Protein AF-A0A7M1B7E1-F1 (afdb_monomer)

pLDDT: mean 96.67, std 2.95, range [78.75, 98.88]

Nearest PDB structures (foldseek):
  2pv3-assembly1_B  TM=4.307E-01  e=5.245E+00  Escherichia coli
  4v6g-assembly1_BQ  TM=2.401E-01  e=5.931E+00  Thermus thermophilus HB8
  7azo-assembly1_L18A  TM=2.214E-01  e=9.698E+00  Thermus thermophilus HB8

Secondary structure (DSSP, 8-state):
--HHHHHHHHHHHSTTEEEEEETTEEEEEE-GGG-SSS-EEEEEEE-S-BTTB-TT--SSTT--EEEEE--HHHHHHHHS--PPPPPTT-----S--TT-SS--EE-TTTGGGTEEEEES--HHHHHHTHHHHHHHHHHHHHHHHHHH-

Organism: NCBI:txid317658

InterPro domains:
  IPR038056 YjbR-like superfamily [SSF142906] (104-148)
  IPR045676 Domain of unknown function DUF6194 [PF19694] (1-147)

Foldseek 3Di:
DAPVVVVVVCPVPAPQWDWDDDDQKIWIARAHVVLDVTHFTFKMKGQDADPLRCQLVNPDPRKIKIKGAADPVVLCVVPVDAWDQDDGSFFTDDPDRSNDAQDKDQRRHCSNRRMIMHMPHDPVSVVVCVVRSVRSSVVRVVVRVVVSD

Sequence (149 aa):
MTPKDIKEYIIENFEGVIPKSSWGETSFFYNPNKALPNGVYFCTIKEKDGDNDKASYLDRDNVFRFSIGISKQSFQNLFNNKFKRPAKGDIIESSFNFKELDLITPHPIYGWMNWICILNPTKESFDDIKDFLDESYGLAVEKFDKKIK

Radius of gyration: 14.8 Å; Cα contacts (8 Å, |Δi|>4): 256; chains: 1; bounding box: 38×31×43 Å

Structure (mmCIF, N/CA/C/O backbone):
data_AF-A0A7M1B7E1-F1
#
_entry.id   AF-A0A7M1B7E1-F1
#
loop_
_atom_site.group_PDB
_atom_site.id
_atom_site.type_symbol
_atom_site.label_atom_id
_atom_site.label_alt_id
_atom_site.label_comp_id
_atom_site.label_asym_id
_atom_site.label_entity_id
_atom_site.label_seq_id
_atom_site.pdbx_PDB_ins_code
_atom_site.Cartn_x
_atom_site.Cartn_y
_atom_site.Cartn_z
_atom_site.occupancy
_atom_site.B_iso_or_equiv
_atom_site.auth_seq_id
_atom_site.auth_comp_id
_atom_site.auth_asym_id
_atom_site.auth_atom_id
_atom_site.pdbx_PDB_model_num
ATOM 1 N N . MET A 1 1 ? -4.867 -9.856 -11.048 1.00 94.31 1 MET A N 1
ATOM 2 C CA . MET A 1 1 ? -5.926 -9.073 -10.379 1.00 94.31 1 MET A CA 1
ATOM 3 C C . MET A 1 1 ? -6.024 -7.705 -11.027 1.00 94.31 1 MET A C 1
ATOM 5 O O . MET A 1 1 ? -5.026 -7.231 -11.559 1.00 94.31 1 MET A O 1
ATOM 9 N N . THR A 1 2 ? -7.189 -7.063 -10.986 1.00 97.31 2 THR A N 1
ATOM 10 C CA . THR A 1 2 ? -7.358 -5.650 -11.363 1.00 97.31 2 THR A CA 1
ATOM 11 C C . THR A 1 2 ? -7.519 -4.762 -10.119 1.00 97.31 2 THR A C 1
ATOM 13 O O . THR A 1 2 ? -7.878 -5.271 -9.052 1.00 97.31 2 THR A O 1
ATOM 16 N N . PRO A 1 3 ? -7.314 -3.431 -10.223 1.00 97.50 3 PRO A N 1
ATOM 17 C CA . PRO A 1 3 ? -7.644 -2.489 -9.147 1.00 97.50 3 PRO A CA 1
ATOM 18 C C . PRO A 1 3 ? -9.083 -2.635 -8.643 1.00 97.50 3 PRO A C 1
ATOM 20 O O . PRO A 1 3 ? -9.348 -2.522 -7.446 1.00 97.50 3 PRO A O 1
ATOM 23 N N . LYS A 1 4 ? -10.012 -2.915 -9.566 1.00 97.25 4 LYS A N 1
ATOM 24 C CA . LYS A 1 4 ? -11.426 -3.125 -9.264 1.00 97.25 4 LYS A CA 1
ATOM 25 C C . LYS A 1 4 ? -11.625 -4.375 -8.404 1.00 97.25 4 LYS A C 1
ATOM 27 O O . LYS A 1 4 ? -12.242 -4.255 -7.353 1.00 97.25 4 LYS A O 1
ATOM 32 N N . ASP A 1 5 ? -11.038 -5.507 -8.795 1.00 97.81 5 ASP A N 1
ATOM 33 C CA . ASP A 1 5 ? -11.172 -6.773 -8.056 1.00 97.81 5 ASP A CA 1
ATOM 34 C C . ASP A 1 5 ? -10.659 -6.637 -6.612 1.00 97.81 5 ASP A C 1
ATOM 36 O O . ASP A 1 5 ? -11.292 -7.103 -5.669 1.00 97.81 5 ASP A O 1
ATOM 40 N N . ILE A 1 6 ? -9.519 -5.958 -6.421 1.00 98.38 6 ILE A N 1
ATOM 41 C CA . ILE A 1 6 ? -8.929 -5.750 -5.087 1.00 98.38 6 ILE A CA 1
ATOM 42 C C . ILE A 1 6 ? -9.801 -4.813 -4.248 1.00 98.38 6 ILE A C 1
ATOM 44 O O . ILE A 1 6 ? -10.023 -5.059 -3.063 1.00 98.38 6 ILE A O 1
ATOM 48 N N . LYS A 1 7 ? -10.316 -3.736 -4.852 1.00 98.25 7 LYS A N 1
ATOM 49 C CA . LYS A 1 7 ? -11.229 -2.811 -4.175 1.00 98.25 7 LYS A CA 1
ATOM 50 C C . LYS A 1 7 ? -12.510 -3.515 -3.723 1.00 98.25 7 LYS A C 1
ATOM 52 O O . LYS A 1 7 ? -12.945 -3.280 -2.599 1.00 98.25 7 LYS A O 1
ATOM 57 N N . GLU A 1 8 ? -13.109 -4.331 -4.588 1.00 98.25 8 GLU A N 1
ATOM 58 C CA . GLU A 1 8 ? -14.316 -5.108 -4.277 1.00 98.25 8 GLU A CA 1
ATOM 59 C C . GLU A 1 8 ? -14.040 -6.089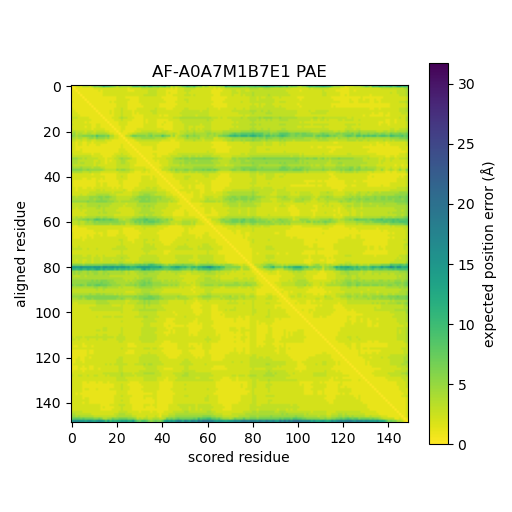 -3.136 1.00 98.25 8 GLU A C 1
ATOM 61 O O . GLU A 1 8 ? -14.737 -6.036 -2.125 1.00 98.25 8 GLU A O 1
ATOM 66 N N . TYR A 1 9 ? -12.937 -6.842 -3.211 1.00 98.50 9 TYR A N 1
ATOM 67 C CA . TYR A 1 9 ? -12.502 -7.720 -2.123 1.00 98.50 9 TYR A CA 1
ATOM 68 C C . TYR A 1 9 ? -12.403 -6.982 -0.778 1.00 98.50 9 TYR A C 1
ATOM 70 O O . TYR A 1 9 ? -12.942 -7.452 0.222 1.00 98.50 9 TYR A O 1
ATOM 78 N N . ILE A 1 10 ? -11.752 -5.813 -0.739 1.00 98.56 10 ILE A N 1
ATOM 79 C CA . ILE A 1 10 ? -11.585 -5.038 0.502 1.00 98.56 10 ILE A CA 1
ATOM 80 C C . ILE A 1 10 ? -12.940 -4.610 1.079 1.00 98.56 10 ILE A C 1
ATOM 82 O O . ILE A 1 10 ? -13.153 -4.710 2.284 1.00 98.56 10 ILE A O 1
ATOM 86 N N . ILE A 1 11 ? -13.850 -4.116 0.238 1.00 97.94 11 ILE A N 1
ATOM 87 C CA . ILE A 1 11 ? -15.161 -3.621 0.683 1.00 97.94 11 ILE A CA 1
ATOM 88 C C . ILE A 1 11 ? -16.049 -4.767 1.183 1.00 97.94 11 ILE A C 1
ATOM 90 O O . ILE A 1 11 ? -16.810 -4.575 2.127 1.00 97.94 11 ILE A O 1
ATOM 94 N N . GLU A 1 12 ? -15.957 -5.942 0.563 1.00 98.19 12 GLU A N 1
ATOM 95 C CA . GLU A 1 12 ? -16.763 -7.112 0.923 1.00 98.19 12 GLU A CA 1
ATOM 96 C C . GLU A 1 12 ? -16.272 -7.814 2.195 1.00 98.19 12 GLU A C 1
ATOM 98 O O . GLU A 1 12 ? -17.086 -8.359 2.937 1.00 98.19 12 GLU A O 1
ATOM 103 N N . ASN A 1 13 ? -14.961 -7.799 2.457 1.00 98.31 13 ASN A N 1
ATOM 104 C CA . ASN A 1 13 ? -14.358 -8.589 3.538 1.00 98.31 13 ASN A CA 1
ATOM 105 C C . ASN A 1 13 ? -14.017 -7.771 4.794 1.00 98.31 13 ASN A C 1
ATOM 107 O O . ASN A 1 13 ? -13.832 -8.358 5.859 1.00 98.31 13 ASN A O 1
ATOM 111 N N . PHE A 1 14 ? -13.966 -6.436 4.712 1.00 98.44 14 PHE A N 1
ATOM 112 C CA . PHE A 1 14 ? -13.611 -5.583 5.850 1.00 98.44 14 PHE A CA 1
ATOM 113 C C . PHE A 1 14 ? -14.713 -4.583 6.203 1.00 98.44 14 PHE A C 1
ATOM 115 O O . PHE A 1 14 ? -14.974 -3.609 5.491 1.00 98.44 14 PHE A O 1
ATOM 122 N N . GLU A 1 15 ? -15.332 -4.790 7.364 1.00 97.81 15 GLU A N 1
ATOM 123 C CA . GLU A 1 15 ? -16.379 -3.911 7.878 1.00 97.81 15 GLU A CA 1
ATOM 124 C C . GLU A 1 15 ? -15.833 -2.522 8.263 1.00 97.81 15 GLU A C 1
ATOM 126 O O . GLU A 1 15 ? -14.677 -2.343 8.643 1.00 97.81 15 GLU A O 1
ATOM 131 N N . GLY A 1 16 ? -16.666 -1.485 8.150 1.00 97.69 16 GLY A N 1
ATOM 132 C CA . GLY A 1 16 ? -16.300 -0.134 8.589 1.00 97.69 16 GLY A CA 1
ATOM 133 C C . GLY A 1 16 ? -15.215 0.544 7.742 1.00 97.69 16 GLY A C 1
ATOM 134 O O . GLY A 1 16 ? -14.742 1.624 8.114 1.00 97.69 16 GLY A O 1
ATOM 135 N N . VAL A 1 17 ? -14.829 -0.046 6.607 1.00 98.31 17 VAL A N 1
ATOM 136 C CA . VAL A 1 17 ? -13.882 0.547 5.660 1.00 98.31 17 VAL A CA 1
ATOM 137 C C . VAL A 1 17 ? -14.552 1.630 4.816 1.00 98.31 17 VAL A C 1
ATOM 139 O O . VAL A 1 17 ? -15.626 1.455 4.247 1.00 98.31 17 VAL A O 1
ATOM 142 N N . ILE A 1 18 ? -13.876 2.771 4.702 1.00 97.69 18 ILE A N 1
ATOM 143 C CA . ILE A 1 18 ? -14.258 3.902 3.863 1.00 97.69 18 ILE A CA 1
ATOM 144 C C . ILE A 1 18 ? -13.182 4.096 2.785 1.00 97.69 18 ILE A C 1
ATOM 146 O O . ILE A 1 18 ? -12.106 4.625 3.092 1.00 97.69 18 ILE A O 1
ATOM 150 N N . PRO A 1 19 ? -13.444 3.707 1.523 1.00 97.38 19 PRO A N 1
ATOM 151 C CA . PRO A 1 19 ? -12.565 4.034 0.408 1.00 97.38 19 PRO A CA 1
ATOM 152 C C . PRO A 1 19 ? -12.665 5.525 0.059 1.00 97.38 19 PRO A C 1
ATOM 154 O O . PRO A 1 19 ? -13.752 6.107 0.031 1.00 97.38 19 PRO A O 1
ATOM 157 N N . LYS A 1 20 ? -11.527 6.149 -0.249 1.00 96.75 20 LYS A N 1
ATOM 158 C CA . LYS A 1 20 ? -11.433 7.529 -0.741 1.00 96.75 20 LYS A CA 1
ATOM 159 C C . LYS A 1 20 ? -10.574 7.554 -1.998 1.00 96.75 20 LYS A C 1
ATOM 161 O O . LYS A 1 20 ?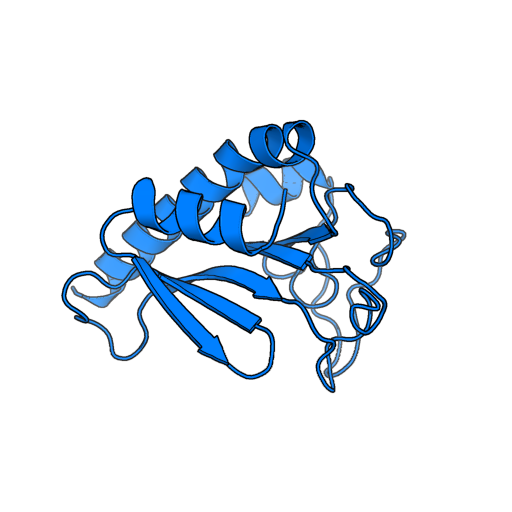 -9.385 7.257 -1.931 1.00 96.75 20 LYS A O 1
ATOM 166 N N . SER A 1 21 ? -11.176 7.922 -3.126 1.00 95.88 21 SER A N 1
ATOM 167 C CA . SER A 1 21 ? -10.477 8.026 -4.409 1.00 95.88 21 SER A CA 1
ATOM 168 C C . SER A 1 21 ? -10.114 9.476 -4.722 1.00 95.88 21 SER A C 1
ATOM 170 O O . SER A 1 21 ? -10.941 10.375 -4.569 1.00 95.88 21 SER A O 1
ATOM 172 N N . SER A 1 22 ? -8.879 9.708 -5.160 1.00 93.06 22 SER A N 1
ATOM 173 C CA . SER A 1 22 ? -8.362 11.022 -5.543 1.00 93.06 22 SER A CA 1
ATOM 174 C C . SER A 1 22 ? -7.169 10.849 -6.480 1.00 93.06 22 SER A C 1
ATOM 176 O O . SER A 1 22 ? -6.300 10.033 -6.203 1.00 93.06 22 SER A O 1
ATOM 178 N N . TRP A 1 23 ? -7.122 11.594 -7.589 1.00 86.12 23 TRP A N 1
ATOM 179 C CA . TRP A 1 23 ? -5.961 11.674 -8.496 1.00 86.12 23 TRP A CA 1
ATOM 180 C C . TRP A 1 23 ? -5.291 10.332 -8.871 1.00 86.12 23 TRP A C 1
ATOM 182 O O . TRP A 1 23 ? -4.070 10.227 -8.878 1.00 86.12 23 TRP A O 1
ATOM 192 N N . GLY A 1 24 ? -6.075 9.306 -9.224 1.00 90.31 24 GLY A N 1
ATOM 193 C CA . GLY A 1 24 ? -5.529 7.994 -9.615 1.00 90.31 24 GLY A CA 1
ATOM 194 C C . GLY A 1 24 ? -5.048 7.140 -8.438 1.00 90.31 24 GLY A C 1
ATOM 195 O O . GLY A 1 24 ? -4.272 6.212 -8.625 1.00 90.31 24 GLY A O 1
ATOM 196 N N . GLU A 1 25 ? -5.490 7.449 -7.224 1.00 95.44 25 GLU A N 1
ATOM 197 C CA . GLU A 1 25 ? -5.262 6.651 -6.027 1.00 95.44 25 GLU A CA 1
ATOM 198 C C . GLU A 1 25 ? -6.598 6.374 -5.329 1.00 95.44 25 GLU A C 1
ATOM 200 O O . GLU A 1 25 ? -7.474 7.238 -5.275 1.00 95.44 25 GLU A O 1
ATOM 205 N N . THR A 1 26 ? -6.762 5.170 -4.785 1.00 98.12 26 THR A N 1
ATOM 206 C CA . THR A 1 26 ? -7.838 4.820 -3.857 1.00 98.12 26 THR A CA 1
ATOM 207 C C . THR A 1 26 ? -7.228 4.363 -2.545 1.00 98.12 26 THR A C 1
ATOM 209 O O . THR A 1 26 ? -6.678 3.270 -2.449 1.00 98.12 26 THR A O 1
ATOM 212 N N . SER A 1 27 ? -7.368 5.197 -1.522 1.00 98.12 27 SER A N 1
ATOM 213 C CA . SER A 1 27 ? -6.912 4.915 -0.165 1.00 98.12 27 SER A CA 1
ATOM 214 C C . SER A 1 27 ? -8.053 4.368 0.687 1.00 98.12 27 SER A C 1
ATOM 216 O O . SER A 1 27 ? -9.178 4.869 0.624 1.00 98.12 27 SER A O 1
ATOM 218 N N . PHE A 1 28 ? -7.764 3.378 1.526 1.00 98.62 28 PHE A N 1
ATOM 219 C CA . PHE A 1 28 ? -8.751 2.713 2.371 1.00 98.62 28 PHE A CA 1
ATOM 220 C C . PHE A 1 28 ? -8.493 3.029 3.842 1.00 98.62 28 PHE A C 1
ATOM 222 O O . PHE A 1 28 ? -7.371 2.915 4.347 1.00 98.62 28 PHE A O 1
ATOM 229 N N . PHE A 1 29 ? -9.553 3.451 4.528 1.00 98.62 29 PHE A N 1
ATOM 230 C CA . PHE A 1 29 ? -9.506 3.853 5.927 1.00 98.62 29 PHE A CA 1
ATOM 231 C C . PHE A 1 29 ? -10.506 3.038 6.733 1.00 98.62 29 PHE A C 1
ATOM 233 O O . PHE A 1 29 ? -11.668 2.980 6.352 1.00 98.62 29 PHE A O 1
ATOM 240 N N . TYR A 1 30 ? -10.107 2.497 7.879 1.00 98.69 30 TYR A N 1
ATOM 241 C CA . TYR A 1 30 ? -11.067 2.020 8.869 1.00 98.69 30 TYR A CA 1
ATOM 242 C C . TYR A 1 30 ? -11.658 3.215 9.628 1.00 98.69 30 TYR A C 1
ATOM 244 O O . TYR A 1 30 ? -10.916 4.025 10.203 1.00 98.69 30 TYR A O 1
ATOM 252 N N . ASN A 1 31 ? -12.979 3.386 9.563 1.00 98.31 31 ASN A N 1
ATOM 253 C CA . ASN A 1 31 ? -13.689 4.503 10.186 1.00 98.31 31 ASN A CA 1
ATOM 254 C C . ASN A 1 31 ? -15.196 4.217 10.338 1.00 98.31 31 ASN A C 1
ATOM 256 O O . ASN A 1 31 ? -16.017 4.903 9.710 1.00 98.31 31 ASN A O 1
ATOM 260 N N . PRO A 1 32 ? -15.590 3.217 11.144 1.00 97.62 32 PRO A N 1
ATOM 261 C CA . PRO A 1 32 ? -16.997 2.898 11.347 1.00 97.62 32 PRO A CA 1
ATOM 262 C C . PRO A 1 32 ? -17.756 4.140 11.828 1.00 97.62 32 PRO A C 1
ATOM 264 O O . PRO A 1 32 ? -17.261 4.928 12.639 1.00 97.62 32 PRO A O 1
ATOM 267 N N . ASN A 1 33 ? -18.951 4.351 11.270 1.00 95.44 33 ASN A N 1
ATOM 268 C CA . ASN A 1 33 ? -19.814 5.504 11.553 1.00 95.44 33 ASN A CA 1
ATOM 269 C C . ASN A 1 33 ? -19.166 6.882 11.322 1.00 95.44 33 ASN A C 1
ATOM 271 O O . ASN A 1 33 ? -19.694 7.891 11.785 1.00 95.44 33 ASN A O 1
ATOM 275 N N . LYS A 1 34 ? -18.034 6.948 10.604 1.00 95.69 34 LYS A N 1
ATOM 276 C CA . LYS A 1 34 ? -17.257 8.180 10.397 1.00 95.69 34 LYS A CA 1
ATOM 277 C C . LYS A 1 34 ? -16.866 8.874 11.714 1.00 95.69 34 LYS A C 1
ATOM 279 O O . LYS A 1 34 ? -16.808 10.100 11.762 1.00 95.69 34 LYS A O 1
ATOM 284 N N . ALA A 1 35 ? -16.590 8.105 12.772 1.00 96.69 35 ALA A N 1
ATOM 285 C CA . ALA A 1 35 ? -16.312 8.653 14.104 1.00 96.69 35 ALA A CA 1
ATOM 286 C C . ALA A 1 35 ? -15.043 9.527 14.167 1.00 96.69 35 ALA A C 1
ATOM 288 O O . ALA A 1 35 ? -14.940 10.407 15.017 1.00 96.69 35 ALA A O 1
ATOM 289 N N . LEU A 1 36 ? -14.078 9.310 13.266 1.00 96.44 36 LEU A N 1
ATOM 290 C CA . LEU A 1 36 ? -12.905 10.172 13.104 1.00 96.44 36 LEU A CA 1
ATOM 291 C C . LEU A 1 36 ? -13.015 11.012 11.820 1.00 96.44 36 LEU A C 1
ATOM 293 O O . LEU A 1 36 ? -13.541 10.516 10.821 1.00 96.44 36 LEU A O 1
ATOM 297 N N . PRO A 1 37 ? -12.412 12.219 11.756 1.00 94.12 37 PRO A N 1
ATOM 298 C CA . PRO A 1 37 ? -12.435 13.050 10.546 1.00 94.12 37 PRO A CA 1
ATOM 299 C C . PRO A 1 37 ? -11.942 12.319 9.289 1.00 94.12 37 PRO A C 1
ATOM 301 O O . PRO A 1 37 ? -12.497 12.473 8.203 1.00 94.12 37 PRO A O 1
ATOM 304 N N . ASN A 1 38 ? -10.905 11.486 9.441 1.00 90.25 38 ASN A N 1
ATOM 305 C CA . ASN A 1 38 ? -10.302 10.754 8.329 1.00 90.25 38 ASN A CA 1
ATOM 306 C C . ASN A 1 38 ? -10.291 9.231 8.477 1.00 90.25 38 ASN A C 1
ATOM 308 O O . ASN A 1 38 ? -10.165 8.565 7.454 1.00 90.25 38 ASN A O 1
ATOM 312 N N . GLY A 1 39 ? -10.454 8.689 9.686 1.00 97.00 39 GLY A N 1
ATOM 313 C CA . GLY A 1 39 ? -10.245 7.267 9.960 1.00 97.00 39 GLY A CA 1
ATOM 314 C C . GLY A 1 39 ? -8.781 6.892 10.163 1.00 97.00 39 GLY A C 1
ATOM 315 O O . GLY A 1 39 ? -7.910 7.754 10.335 1.00 97.00 39 GLY A O 1
ATOM 316 N N . VAL A 1 40 ? -8.510 5.589 10.133 1.00 98.31 40 VAL A N 1
ATOM 317 C CA . VAL A 1 40 ? -7.158 5.029 10.186 1.00 98.31 40 VAL A CA 1
ATOM 318 C C . VAL A 1 40 ? -6.824 4.363 8.859 1.00 98.31 40 VAL A C 1
ATOM 320 O O . VAL A 1 40 ? -7.468 3.407 8.449 1.00 98.31 40 VAL A O 1
ATOM 323 N N . TYR A 1 41 ? -5.810 4.902 8.190 1.00 98.31 41 TYR A N 1
ATOM 324 C CA . TYR A 1 41 ? -5.311 4.439 6.900 1.00 98.31 41 TYR A CA 1
ATOM 325 C C . TYR A 1 41 ? -4.522 3.133 7.034 1.00 98.31 41 TYR A C 1
ATOM 327 O O . TYR A 1 41 ? -3.679 3.035 7.933 1.00 98.31 41 TYR A O 1
ATOM 335 N N . PHE A 1 42 ? -4.770 2.168 6.143 1.00 98.56 42 PHE A N 1
ATOM 336 C CA . PHE A 1 42 ? -4.145 0.840 6.232 1.00 98.56 42 PHE A CA 1
ATOM 337 C C . PHE A 1 42 ? -3.672 0.267 4.889 1.00 98.56 42 PHE A C 1
ATOM 339 O O . PHE A 1 42 ? -2.586 -0.305 4.831 1.00 98.56 42 PHE A O 1
ATOM 346 N N . CYS A 1 43 ? -4.387 0.508 3.788 1.00 98.75 43 CYS A N 1
ATOM 347 C CA . CYS A 1 43 ? -3.921 0.132 2.452 1.00 98.75 43 CYS A CA 1
ATOM 348 C C . CYS A 1 43 ? -4.351 1.134 1.370 1.00 98.75 43 CYS A C 1
ATOM 350 O O . CYS A 1 43 ? -5.237 1.967 1.585 1.00 98.75 43 CYS A O 1
ATOM 352 N N . THR A 1 44 ? -3.710 1.067 0.202 1.00 98.62 44 THR A N 1
ATOM 353 C CA . THR A 1 44 ? -4.030 1.909 -0.962 1.00 98.62 44 THR A CA 1
ATOM 354 C C . THR A 1 44 ? -3.737 1.206 -2.273 1.00 98.62 44 THR A C 1
ATOM 356 O O . THR A 1 44 ? -2.816 0.394 -2.356 1.00 98.62 44 THR A O 1
ATOM 359 N N . ILE A 1 45 ? -4.492 1.573 -3.302 1.00 98.56 45 ILE A N 1
ATOM 360 C CA . ILE A 1 45 ? -4.250 1.209 -4.695 1.00 98.56 45 ILE A CA 1
ATOM 361 C C . ILE A 1 45 ? -3.905 2.490 -5.445 1.00 98.56 45 ILE A C 1
ATOM 363 O O . ILE A 1 45 ? -4.685 3.440 -5.419 1.00 98.56 45 ILE A O 1
ATOM 367 N N . LYS A 1 46 ? -2.759 2.523 -6.120 1.00 97.94 46 LYS A N 1
ATOM 368 C CA . LYS A 1 46 ? -2.279 3.687 -6.865 1.00 97.94 46 LYS A CA 1
ATOM 369 C C . LYS A 1 46 ? -2.011 3.323 -8.318 1.00 97.94 46 LYS A C 1
ATOM 371 O O . LYS A 1 46 ? -1.283 2.378 -8.589 1.00 97.94 46 LYS A O 1
ATOM 376 N N . GLU A 1 47 ? -2.585 4.088 -9.232 1.00 97.00 47 GLU A N 1
ATOM 377 C CA . GLU A 1 47 ? -2.573 3.862 -10.685 1.00 97.00 47 GLU A CA 1
ATOM 378 C C . GLU A 1 47 ? -1.777 4.940 -11.437 1.00 97.00 47 GLU A C 1
ATOM 380 O O . GLU A 1 47 ? -1.647 4.873 -12.652 1.00 97.00 47 GLU A O 1
ATOM 385 N N . LYS A 1 48 ? -1.276 5.962 -10.732 1.00 95.69 48 LYS A N 1
ATOM 386 C CA . LYS A 1 48 ? -0.505 7.069 -11.311 1.00 95.69 48 LYS A CA 1
ATOM 387 C C . LYS A 1 48 ? 0.663 7.456 -10.431 1.00 95.69 48 LYS A C 1
ATOM 389 O O . LYS A 1 48 ? 0.570 7.377 -9.202 1.00 95.69 48 LYS A O 1
ATOM 394 N N . ASP A 1 49 ? 1.737 7.927 -11.047 1.00 95.19 49 ASP A N 1
ATOM 395 C CA . ASP A 1 49 ? 2.848 8.492 -10.296 1.00 95.19 49 ASP A CA 1
ATOM 396 C C . ASP A 1 49 ? 2.436 9.826 -9.642 1.00 95.19 49 ASP A C 1
ATOM 398 O O . ASP A 1 49 ? 1.609 10.587 -10.144 1.00 95.19 49 ASP A O 1
ATOM 402 N N . GLY A 1 50 ? 3.006 10.110 -8.472 1.00 91.81 50 GLY A N 1
ATOM 403 C CA . GLY A 1 50 ? 2.877 11.411 -7.813 1.00 91.81 50 GLY A CA 1
ATOM 404 C C . GLY A 1 50 ? 4.161 12.223 -7.945 1.00 91.81 50 GLY A C 1
ATOM 405 O O . GLY A 1 50 ? 5.231 11.662 -8.160 1.00 91.81 50 GLY A O 1
ATOM 406 N N . ASP A 1 51 ? 4.106 13.536 -7.716 1.00 91.44 51 ASP A N 1
ATOM 407 C CA . ASP A 1 51 ? 5.290 14.409 -7.816 1.00 91.44 51 ASP A CA 1
ATOM 408 C C . ASP A 1 51 ? 6.498 13.914 -7.009 1.00 91.44 51 ASP A C 1
ATOM 410 O O . ASP A 1 51 ? 7.631 14.025 -7.472 1.00 91.44 51 ASP A O 1
ATOM 414 N N . ASN A 1 52 ? 6.242 13.317 -5.842 1.00 91.31 52 ASN A N 1
ATOM 415 C CA . ASN A 1 52 ? 7.261 12.766 -4.946 1.00 91.31 52 ASN A CA 1
ATOM 416 C C . ASN A 1 52 ? 7.243 11.228 -4.879 1.00 91.31 52 ASN A C 1
ATOM 418 O O . ASN A 1 52 ? 7.854 10.666 -3.979 1.00 91.31 52 ASN A O 1
ATOM 422 N N . ASP A 1 53 ? 6.510 10.548 -5.765 1.00 94.25 53 ASP A N 1
ATOM 423 C CA . ASP A 1 53 ? 6.308 9.094 -5.743 1.00 94.25 53 ASP A CA 1
ATOM 424 C C . ASP A 1 53 ? 6.245 8.546 -7.165 1.00 94.25 53 ASP A C 1
ATOM 426 O O . ASP A 1 53 ? 5.164 8.344 -7.709 1.00 94.25 53 ASP A O 1
ATOM 430 N N . LYS A 1 54 ? 7.435 8.372 -7.754 1.00 95.88 54 LYS A N 1
ATOM 431 C CA . LYS A 1 54 ? 7.646 7.961 -9.158 1.00 95.88 54 LYS A CA 1
ATOM 432 C C . LYS A 1 54 ? 8.478 6.688 -9.308 1.00 95.88 54 LYS A C 1
ATOM 434 O O . LYS A 1 54 ? 8.736 6.218 -10.411 1.00 95.88 54 LYS A O 1
ATOM 439 N N . ALA A 1 55 ? 8.967 6.136 -8.197 1.00 97.06 55 ALA A N 1
ATOM 440 C CA . ALA A 1 55 ? 9.937 5.041 -8.224 1.00 97.06 55 ALA A CA 1
ATOM 441 C C . ALA A 1 55 ? 9.360 3.737 -8.788 1.00 97.06 55 ALA A C 1
ATOM 443 O O . ALA A 1 55 ? 10.100 2.935 -9.354 1.00 97.06 55 ALA A O 1
ATOM 444 N N . SER A 1 56 ? 8.042 3.558 -8.667 1.00 97.31 56 SER A N 1
ATOM 445 C CA . SER A 1 56 ? 7.324 2.411 -9.221 1.00 97.31 56 SER A CA 1
ATOM 446 C C . SER A 1 56 ? 7.023 2.535 -10.716 1.00 97.31 56 SER A C 1
ATOM 448 O O . SER A 1 56 ? 6.685 1.532 -11.345 1.00 97.31 56 SER A O 1
ATOM 450 N N . TYR A 1 57 ? 7.206 3.731 -11.289 1.00 97.06 57 TYR A N 1
ATOM 451 C CA . TYR A 1 57 ? 6.937 4.040 -12.689 1.00 97.06 57 TYR A CA 1
ATOM 452 C C . TYR A 1 57 ? 5.533 3.576 -13.098 1.00 97.06 57 TYR A C 1
ATOM 454 O O . TYR A 1 57 ? 5.379 2.636 -13.881 1.00 97.06 57 TYR A O 1
ATOM 462 N N . LEU A 1 58 ? 4.520 4.170 -12.464 1.00 97.12 58 LEU A N 1
ATOM 463 C CA . LEU A 1 58 ? 3.112 3.805 -12.636 1.00 97.12 58 LEU A CA 1
ATOM 464 C C . LEU A 1 58 ? 2.482 4.450 -13.869 1.00 97.12 58 LEU A C 1
ATOM 466 O O . LEU A 1 58 ? 1.517 3.907 -14.390 1.00 97.12 58 LEU A O 1
ATOM 470 N N . ASP A 1 59 ? 3.052 5.542 -14.387 1.00 94.25 59 ASP A N 1
ATOM 471 C CA . ASP A 1 59 ? 2.587 6.204 -15.615 1.00 94.25 59 ASP A CA 1
ATOM 472 C C . ASP A 1 59 ? 2.994 5.417 -16.885 1.00 94.25 59 ASP A C 1
ATOM 474 O O . ASP A 1 59 ? 3.605 5.941 -17.819 1.00 94.25 59 ASP A O 1
ATOM 478 N N . ARG A 1 60 ? 2.674 4.119 -16.905 1.00 93.56 60 ARG A N 1
ATOM 479 C CA . ARG A 1 60 ? 2.799 3.202 -18.041 1.00 93.56 60 ARG A CA 1
ATOM 480 C C . ARG A 1 60 ? 1.568 2.308 -18.116 1.00 93.56 60 ARG A C 1
ATOM 482 O O . ARG A 1 60 ? 0.892 2.071 -17.116 1.00 93.56 60 ARG A O 1
ATOM 489 N N . ASP A 1 61 ? 1.296 1.799 -19.309 1.00 93.00 61 ASP A N 1
ATOM 490 C CA . ASP A 1 61 ? 0.035 1.125 -19.602 1.00 93.00 61 ASP A CA 1
ATOM 491 C C . ASP A 1 61 ? -0.272 -0.025 -18.635 1.00 93.00 61 ASP A C 1
ATOM 493 O O . ASP A 1 61 ? 0.504 -0.972 -18.485 1.00 93.00 61 ASP A O 1
ATOM 497 N N . ASN A 1 62 ? -1.460 0.051 -18.030 1.00 92.50 62 ASN A N 1
ATOM 498 C CA . ASN A 1 62 ? -2.058 -0.978 -17.180 1.00 92.50 62 ASN A CA 1
ATOM 499 C C . ASN A 1 62 ? -1.248 -1.349 -15.926 1.00 92.50 62 ASN A C 1
ATOM 501 O O . ASN A 1 62 ? -1.400 -2.468 -15.437 1.00 92.50 62 ASN A O 1
ATOM 505 N N . VAL A 1 63 ? -0.405 -0.455 -15.394 1.00 98.12 63 VAL A N 1
ATOM 506 C CA . VAL A 1 63 ? 0.338 -0.706 -14.149 1.00 98.12 63 VAL A CA 1
ATOM 507 C C . VAL A 1 63 ? -0.276 0.034 -12.965 1.00 98.12 63 VAL A C 1
ATOM 509 O O . VAL A 1 63 ? -0.544 1.228 -13.019 1.00 98.12 63 VAL A O 1
ATOM 512 N N . PHE A 1 64 ? -0.456 -0.681 -11.860 1.00 98.50 64 PHE A N 1
ATOM 513 C CA . PHE A 1 64 ? -0.861 -0.128 -10.577 1.00 98.50 64 PHE A CA 1
ATOM 514 C C . PHE A 1 64 ? -0.046 -0.756 -9.449 1.00 98.50 64 PHE A C 1
ATOM 516 O O . PHE A 1 64 ? 0.476 -1.864 -9.574 1.00 98.50 64 PHE A O 1
ATOM 523 N N . ARG A 1 65 ? 0.034 -0.058 -8.319 1.00 98.69 65 ARG A N 1
ATOM 524 C CA . ARG A 1 65 ? 0.653 -0.532 -7.084 1.00 98.69 65 ARG A CA 1
ATOM 525 C C . ARG A 1 65 ? -0.403 -0.702 -6.009 1.00 98.69 65 ARG A C 1
ATOM 527 O O . ARG A 1 65 ? -1.144 0.235 -5.721 1.00 98.69 65 ARG A O 1
ATOM 534 N N . PHE A 1 66 ? -0.421 -1.863 -5.375 1.00 98.75 66 PHE A N 1
ATOM 535 C CA . PHE A 1 66 ? -1.143 -2.076 -4.131 1.00 98.75 66 PHE A CA 1
ATOM 536 C C . PHE A 1 66 ? -0.155 -2.007 -2.968 1.00 98.75 66 PHE A C 1
ATOM 538 O O . PHE A 1 66 ? 0.888 -2.658 -3.006 1.00 98.75 66 PHE A O 1
ATOM 545 N N . SER A 1 67 ? -0.458 -1.192 -1.959 1.00 98.81 67 SER A N 1
ATOM 546 C CA . SER A 1 67 ? 0.409 -0.968 -0.801 1.00 98.81 67 SER A CA 1
ATOM 547 C C . SER A 1 67 ? -0.339 -1.215 0.505 1.00 98.81 67 SER A C 1
ATOM 549 O O . SER A 1 67 ? -1.479 -0.776 0.653 1.00 98.81 67 SER A O 1
ATOM 551 N N . ILE A 1 68 ? 0.330 -1.849 1.471 1.00 98.81 68 ILE A N 1
ATOM 552 C CA . ILE A 1 68 ? -0.247 -2.263 2.759 1.00 98.81 68 ILE A CA 1
ATOM 553 C C . ILE A 1 68 ? 0.701 -1.867 3.900 1.00 98.81 68 ILE A C 1
ATOM 555 O O . ILE A 1 68 ? 1.912 -2.089 3.813 1.00 98.81 68 ILE A O 1
ATOM 559 N N . GLY A 1 69 ? 0.167 -1.285 4.976 1.00 98.50 69 GLY A N 1
ATOM 560 C CA . GLY A 1 69 ? 0.919 -0.999 6.200 1.00 98.50 69 GLY A CA 1
ATOM 561 C C . GLY A 1 69 ? 0.831 -2.154 7.196 1.00 98.50 69 GLY A C 1
ATOM 562 O O . GLY A 1 69 ? -0.220 -2.342 7.806 1.00 98.50 69 GLY A O 1
ATOM 563 N N . ILE A 1 70 ? 1.925 -2.888 7.398 1.00 98.50 70 ILE A N 1
ATOM 564 C CA . ILE A 1 70 ? 1.963 -4.113 8.220 1.00 98.50 70 ILE A CA 1
ATOM 565 C C . ILE A 1 70 ? 2.652 -3.886 9.573 1.00 98.50 70 ILE A C 1
ATOM 567 O O . ILE A 1 70 ? 3.150 -2.787 9.866 1.00 98.50 70 ILE A O 1
ATOM 571 N N . SER A 1 71 ? 2.694 -4.909 10.435 1.00 98.06 71 SER A N 1
ATOM 572 C CA . SER A 1 71 ? 3.456 -4.796 11.679 1.00 98.06 71 SER A CA 1
ATOM 573 C C . SER A 1 71 ? 4.959 -4.749 11.415 1.00 98.06 71 SER A C 1
ATOM 575 O O . SER A 1 71 ? 5.486 -5.188 10.390 1.00 98.06 71 SER A O 1
ATOM 577 N N . LYS A 1 72 ? 5.686 -4.246 12.412 1.00 96.81 72 LYS A N 1
ATOM 578 C CA . LYS A 1 72 ? 7.148 -4.279 12.409 1.00 96.81 72 LYS A CA 1
ATOM 579 C C . LYS A 1 72 ? 7.684 -5.714 12.310 1.00 96.81 72 LYS A C 1
ATOM 581 O O . LYS A 1 72 ? 8.700 -5.914 11.656 1.00 96.81 72 LYS A O 1
ATOM 586 N N . GLN A 1 73 ? 7.033 -6.682 12.961 1.00 97.12 73 GLN A N 1
ATOM 587 C CA . GLN A 1 73 ? 7.502 -8.067 12.983 1.00 97.12 73 GLN A CA 1
ATOM 588 C C . GLN A 1 73 ? 7.372 -8.705 11.599 1.00 97.12 73 GLN A C 1
ATOM 590 O O . GLN A 1 73 ? 8.358 -9.221 11.081 1.00 97.12 73 GLN A O 1
ATOM 595 N N . SER A 1 74 ? 6.199 -8.591 10.972 1.00 97.81 74 SER A N 1
ATOM 596 C CA . SER A 1 74 ? 5.957 -9.078 9.610 1.00 97.81 74 SER A CA 1
ATOM 597 C C . SER A 1 74 ? 6.926 -8.454 8.603 1.00 97.81 74 SER A C 1
ATOM 599 O O . SER A 1 74 ? 7.532 -9.153 7.795 1.00 97.81 74 SER A O 1
ATOM 601 N N . PHE A 1 75 ? 7.171 -7.145 8.712 1.00 97.94 75 PHE A N 1
ATOM 602 C CA . PHE A 1 75 ? 8.118 -6.451 7.839 1.00 97.94 75 PHE A CA 1
ATOM 603 C C . PHE A 1 75 ? 9.564 -6.939 8.008 1.00 97.94 75 PHE A C 1
ATOM 605 O O . PHE A 1 75 ? 10.285 -7.123 7.027 1.00 97.94 75 PHE A O 1
ATOM 612 N N . GLN A 1 76 ? 9.994 -7.169 9.251 1.00 96.31 76 GLN A N 1
ATOM 613 C CA . GLN A 1 76 ? 11.318 -7.720 9.535 1.00 96.31 76 GLN A CA 1
ATOM 614 C C . GLN A 1 76 ? 11.462 -9.152 9.019 1.00 96.31 76 GLN A C 1
ATOM 616 O O . GLN A 1 76 ? 12.521 -9.484 8.495 1.00 96.31 76 GLN A O 1
ATOM 621 N N . ASN A 1 77 ? 10.408 -9.965 9.107 1.00 96.19 77 ASN A N 1
ATOM 622 C CA . ASN A 1 77 ? 10.410 -11.326 8.574 1.00 96.19 77 ASN A CA 1
ATOM 623 C C . ASN A 1 77 ? 10.559 -11.342 7.042 1.00 96.19 77 ASN A C 1
ATOM 625 O O . ASN A 1 77 ? 11.286 -12.182 6.522 1.00 96.19 77 ASN A O 1
ATOM 629 N N . LEU A 1 78 ? 9.920 -10.406 6.329 1.00 96.38 78 LEU A N 1
ATOM 630 C CA . LEU A 1 78 ? 9.979 -10.335 4.864 1.00 96.38 78 LEU A CA 1
ATOM 631 C C . LEU A 1 78 ? 11.345 -9.894 4.328 1.00 96.38 78 LEU A C 1
ATOM 633 O O . LEU A 1 78 ? 11.841 -10.461 3.360 1.00 96.38 78 LEU A O 1
ATOM 637 N N . PHE A 1 79 ? 11.950 -8.865 4.926 1.00 95.88 79 PHE A N 1
ATOM 638 C CA . PHE A 1 79 ? 13.120 -8.212 4.320 1.00 95.88 79 PHE A CA 1
ATOM 639 C C . PHE A 1 79 ? 14.409 -8.366 5.116 1.00 95.88 79 PHE A C 1
ATOM 641 O O . PHE A 1 79 ? 15.461 -7.944 4.637 1.00 95.88 79 PHE A O 1
ATOM 648 N N . ASN A 1 80 ? 14.337 -8.906 6.338 1.00 92.38 80 ASN A N 1
ATOM 649 C CA . ASN A 1 80 ? 15.455 -8.985 7.282 1.00 92.38 80 ASN A CA 1
ATOM 650 C C . ASN A 1 80 ? 16.225 -7.651 7.409 1.00 92.38 80 ASN A C 1
ATOM 652 O O . ASN A 1 80 ? 17.447 -7.611 7.549 1.00 92.38 80 ASN A O 1
ATOM 656 N N . ASN A 1 81 ? 15.509 -6.531 7.282 1.00 83.19 81 ASN A N 1
ATOM 657 C CA . ASN A 1 81 ? 16.099 -5.205 7.169 1.00 83.19 81 ASN A CA 1
ATOM 658 C C . ASN A 1 81 ? 15.193 -4.148 7.813 1.00 83.19 81 ASN A C 1
ATOM 660 O O . ASN A 1 81 ? 13.980 -4.319 7.950 1.00 83.19 81 ASN A O 1
ATOM 664 N N . LYS A 1 82 ? 15.799 -3.027 8.203 1.00 87.19 82 LYS A N 1
ATOM 665 C CA . LYS A 1 82 ? 15.115 -1.817 8.640 1.00 87.19 82 LYS A CA 1
ATOM 666 C C . LYS A 1 82 ? 15.627 -0.641 7.817 1.00 87.19 82 LYS A C 1
ATOM 668 O O . LYS A 1 82 ? 16.764 -0.205 7.978 1.00 87.19 82 LYS A O 1
ATOM 673 N N . PHE A 1 83 ? 14.753 -0.077 6.994 1.00 94.94 83 PHE A N 1
ATOM 674 C CA . PHE A 1 83 ? 15.094 1.081 6.176 1.00 94.94 83 PHE A CA 1
ATOM 675 C C . PHE A 1 83 ? 15.143 2.365 7.005 1.00 94.94 83 PHE A C 1
ATOM 677 O O . PHE A 1 83 ? 14.340 2.576 7.920 1.00 94.94 83 PHE A O 1
ATOM 684 N N . LYS A 1 84 ? 16.085 3.250 6.668 1.00 96.31 84 LYS A N 1
ATOM 685 C CA . LYS A 1 84 ? 16.098 4.626 7.174 1.00 96.31 84 LYS A CA 1
ATOM 686 C C . LYS A 1 84 ? 15.065 5.455 6.415 1.00 96.31 84 LYS A C 1
ATOM 688 O O . LYS A 1 84 ? 14.781 5.191 5.249 1.00 96.31 84 LYS A O 1
ATOM 693 N N . ARG A 1 85 ? 14.514 6.473 7.081 1.00 96.75 85 ARG A N 1
ATOM 694 C CA . ARG A 1 85 ? 13.649 7.457 6.426 1.00 96.75 85 ARG A CA 1
ATOM 695 C C . ARG A 1 85 ? 14.456 8.191 5.346 1.00 96.75 85 ARG A C 1
ATOM 697 O O . ARG A 1 85 ? 15.479 8.773 5.707 1.00 96.75 85 ARG A O 1
ATOM 704 N N . PRO A 1 86 ? 14.013 8.193 4.079 1.00 96.38 86 PRO A N 1
ATOM 705 C CA . PRO A 1 86 ? 14.683 8.954 3.036 1.00 96.38 86 PRO A CA 1
ATOM 706 C C . PRO A 1 86 ? 14.417 10.455 3.194 1.00 96.38 86 PRO A C 1
ATOM 708 O O . PRO A 1 86 ? 13.489 10.868 3.905 1.00 96.38 86 PRO A O 1
ATOM 711 N N . ALA A 1 87 ? 15.225 11.285 2.533 1.00 95.75 87 ALA A N 1
ATOM 712 C CA . ALA A 1 87 ? 14.931 12.707 2.433 1.00 95.75 87 ALA A CA 1
ATOM 713 C C . ALA A 1 87 ? 13.652 12.939 1.605 1.00 95.75 87 ALA A C 1
ATOM 715 O O . ALA A 1 87 ? 13.117 12.044 0.949 1.00 95.75 87 ALA A O 1
ATOM 716 N N . LYS A 1 88 ? 13.097 14.152 1.682 1.00 91.19 88 LYS A N 1
ATOM 717 C CA . LYS A 1 88 ? 11.871 14.488 0.951 1.00 91.19 88 LYS A CA 1
ATOM 718 C C . LYS A 1 88 ? 12.130 14.396 -0.557 1.00 91.19 88 LYS A C 1
ATOM 720 O O . LYS A 1 88 ? 12.978 15.119 -1.059 1.00 91.19 88 LYS A O 1
ATOM 725 N N . GLY A 1 89 ? 11.339 13.579 -1.250 1.00 91.12 89 GLY A N 1
ATOM 726 C CA . GLY A 1 89 ? 11.466 13.346 -2.692 1.00 91.12 89 GLY A CA 1
ATOM 727 C C . GLY A 1 89 ? 12.320 12.127 -3.052 1.00 91.12 89 GLY A C 1
ATOM 728 O O . GLY A 1 89 ? 12.284 11.704 -4.202 1.00 91.12 89 GLY A O 1
ATOM 729 N N . ASP A 1 90 ? 13.009 11.531 -2.074 1.00 96.12 90 ASP A N 1
ATOM 730 C CA . ASP A 1 90 ? 13.832 10.339 -2.265 1.00 96.12 90 ASP A CA 1
ATOM 731 C C . ASP A 1 90 ? 13.104 9.052 -1.844 1.00 96.12 90 ASP A C 1
ATOM 733 O O . ASP A 1 90 ? 12.030 9.062 -1.230 1.00 96.12 90 ASP A O 1
ATOM 737 N N . ILE A 1 91 ? 13.735 7.922 -2.156 1.00 97.75 91 ILE A N 1
ATOM 738 C CA . ILE A 1 91 ? 13.311 6.576 -1.770 1.00 97.75 91 ILE A CA 1
ATOM 739 C C . ILE A 1 91 ? 14.280 5.958 -0.768 1.00 97.75 91 ILE A C 1
ATOM 741 O O . ILE A 1 91 ? 15.414 6.410 -0.613 1.00 97.75 91 ILE A O 1
ATOM 745 N N . ILE A 1 92 ? 13.831 4.910 -0.084 1.00 97.44 92 ILE A N 1
ATOM 746 C CA . ILE A 1 92 ? 14.678 4.104 0.790 1.00 97.44 92 ILE A CA 1
ATOM 747 C C . ILE A 1 92 ? 15.893 3.575 0.021 1.00 97.44 92 ILE A C 1
ATOM 749 O O . ILE A 1 92 ? 15.787 3.117 -1.117 1.00 97.44 92 ILE A O 1
ATOM 753 N N . GLU A 1 93 ?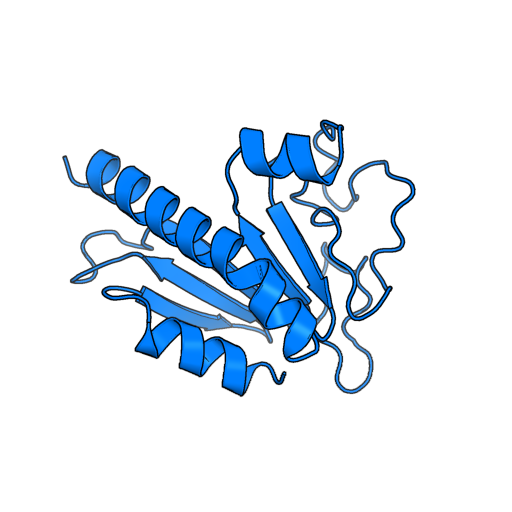 17.049 3.596 0.676 1.00 96.31 93 GLU A N 1
ATOM 754 C CA . GLU A 1 93 ? 18.251 2.952 0.161 1.00 96.31 93 GLU A CA 1
ATOM 755 C C . GLU A 1 93 ? 18.055 1.432 0.208 1.00 96.31 93 GLU A C 1
ATOM 757 O O . GLU A 1 93 ? 17.904 0.840 1.281 1.00 96.31 93 GLU A O 1
ATOM 762 N N . SER A 1 94 ? 17.976 0.802 -0.964 1.00 94.12 94 SER A N 1
ATOM 763 C CA . SER A 1 94 ? 17.753 -0.636 -1.088 1.00 94.12 94 SER A CA 1
ATOM 764 C C . SER A 1 94 ? 18.209 -1.159 -2.449 1.00 94.12 94 SER A C 1
ATOM 766 O O . SER A 1 94 ? 18.352 -0.389 -3.396 1.00 94.12 94 SER A O 1
ATOM 768 N N . SER A 1 95 ? 18.384 -2.476 -2.556 1.00 94.62 95 SER A N 1
ATOM 769 C CA . SER A 1 95 ? 18.662 -3.172 -3.817 1.00 94.62 95 SER A CA 1
ATOM 770 C C . SER A 1 95 ? 17.399 -3.582 -4.588 1.00 94.62 95 SER A C 1
ATOM 772 O O . SER A 1 95 ? 17.515 -4.254 -5.609 1.00 94.62 95 SER A O 1
ATOM 774 N N . PHE A 1 96 ? 16.198 -3.238 -4.105 1.00 96.44 96 PHE A N 1
ATOM 775 C CA . PHE A 1 96 ? 14.944 -3.640 -4.744 1.00 96.44 96 PHE A CA 1
ATOM 776 C C . PHE A 1 96 ? 14.681 -2.846 -6.026 1.00 96.44 96 PHE A C 1
ATOM 778 O O . PHE A 1 96 ? 14.828 -1.623 -6.066 1.00 96.44 96 PHE A O 1
ATOM 785 N N . ASN A 1 97 ? 14.206 -3.541 -7.059 1.00 96.81 97 ASN A N 1
ATOM 786 C CA . ASN A 1 97 ? 13.673 -2.915 -8.258 1.00 96.81 97 ASN A CA 1
ATOM 787 C C . ASN A 1 97 ? 12.183 -2.596 -8.068 1.00 9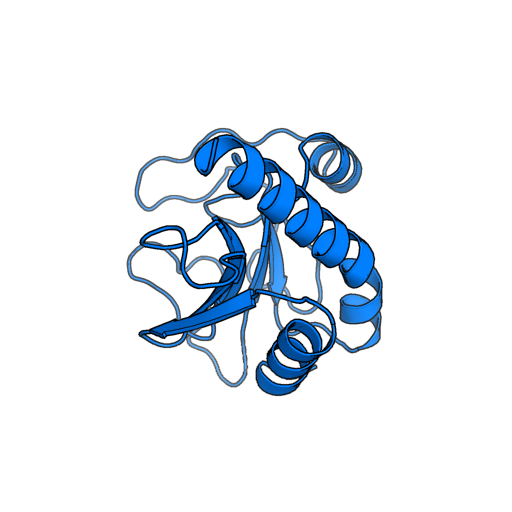6.81 97 ASN A C 1
ATOM 789 O O . ASN A 1 97 ? 11.320 -3.435 -8.300 1.00 96.81 97 ASN A O 1
ATOM 793 N N . PHE A 1 98 ? 11.860 -1.356 -7.700 1.00 97.81 98 PHE A N 1
ATOM 794 C CA . PHE A 1 98 ? 10.472 -0.939 -7.444 1.00 97.81 98 PHE A CA 1
ATOM 795 C C . PHE A 1 98 ? 9.554 -0.926 -8.675 1.00 97.81 98 PHE A C 1
ATOM 797 O O . PHE A 1 98 ? 8.364 -0.647 -8.533 1.00 97.81 98 PHE A O 1
ATOM 804 N N . LYS A 1 99 ? 10.093 -1.198 -9.870 1.00 97.81 99 LYS A N 1
ATOM 805 C CA . LYS A 1 99 ? 9.343 -1.298 -11.131 1.00 97.81 99 LYS A CA 1
ATOM 806 C C . LYS A 1 99 ? 8.963 -2.736 -11.479 1.00 97.81 99 LYS A C 1
ATOM 808 O O . LYS A 1 99 ? 8.265 -2.940 -12.477 1.00 97.81 99 LYS A O 1
ATOM 813 N N . GLU A 1 100 ? 9.481 -3.710 -10.740 1.00 98.06 100 GLU A N 1
ATOM 814 C CA . GLU A 1 100 ? 9.206 -5.122 -10.967 1.00 98.06 100 GLU A CA 1
ATOM 815 C C . GLU A 1 100 ? 7.734 -5.427 -10.692 1.00 98.06 100 GLU A C 1
ATOM 817 O O . GLU A 1 100 ? 7.146 -4.911 -9.740 1.00 98.06 100 GLU A O 1
ATOM 822 N N . LEU A 1 101 ? 7.124 -6.199 -11.589 1.00 98.44 101 LEU A N 1
ATOM 823 C CA . LEU A 1 101 ? 5.726 -6.595 -11.480 1.00 98.44 101 LEU A CA 1
ATOM 824 C C . LEU A 1 101 ? 5.629 -7.891 -10.684 1.00 98.44 101 LEU A C 1
ATOM 826 O O . LEU A 1 101 ? 6.532 -8.718 -10.736 1.00 98.44 101 LEU A O 1
ATOM 830 N N . ASP A 1 102 ? 4.509 -8.053 -9.993 1.00 98.38 102 ASP A N 1
ATOM 831 C CA . ASP A 1 102 ? 4.134 -9.246 -9.240 1.00 98.38 102 ASP A CA 1
ATOM 832 C C . ASP A 1 102 ? 5.163 -9.682 -8.181 1.00 98.38 102 ASP A C 1
ATOM 834 O O . ASP A 1 102 ? 5.263 -10.850 -7.829 1.00 98.38 102 ASP A O 1
ATOM 838 N N . LEU A 1 103 ? 5.928 -8.719 -7.654 1.00 98.00 103 LEU A N 1
ATOM 839 C CA . LEU A 1 103 ? 6.909 -8.927 -6.596 1.00 98.00 103 LEU A CA 1
ATOM 840 C C . LEU A 1 103 ? 6.554 -8.091 -5.365 1.00 98.00 103 LEU A C 1
ATOM 842 O O . LEU A 1 103 ? 6.339 -6.880 -5.460 1.00 98.00 103 LEU A O 1
ATOM 846 N N . ILE A 1 104 ? 6.548 -8.730 -4.194 1.00 98.12 104 ILE A N 1
ATOM 847 C CA . ILE A 1 104 ? 6.419 -8.034 -2.912 1.00 98.12 104 ILE A CA 1
ATOM 848 C C . ILE A 1 104 ? 7.745 -7.340 -2.592 1.00 98.12 104 ILE A C 1
ATOM 850 O O . ILE A 1 104 ? 8.777 -7.981 -2.387 1.00 98.12 104 ILE A O 1
ATOM 854 N N . THR A 1 105 ? 7.711 -6.015 -2.487 1.00 98.25 105 THR A N 1
ATOM 855 C CA . THR A 1 105 ? 8.856 -5.187 -2.094 1.00 98.25 105 THR A CA 1
ATOM 856 C C . THR A 1 105 ? 8.495 -4.328 -0.882 1.00 98.25 105 THR A C 1
ATOM 858 O O . THR A 1 105 ? 7.312 -4.093 -0.607 1.00 98.25 105 THR A O 1
ATOM 861 N N . PRO A 1 106 ? 9.475 -3.774 -0.148 1.00 98.38 106 PRO A N 1
ATOM 862 C CA . PRO A 1 106 ? 9.181 -2.635 0.708 1.00 98.38 106 PRO A CA 1
ATOM 863 C C . PRO A 1 106 ? 8.628 -1.487 -0.145 1.00 98.38 106 PRO A C 1
ATOM 865 O O . PRO A 1 106 ? 8.962 -1.341 -1.322 1.00 98.38 106 PRO A O 1
ATOM 868 N N . HIS A 1 107 ? 7.792 -0.641 0.443 1.00 98.31 107 HIS A N 1
ATOM 869 C CA . HIS A 1 107 ? 7.315 0.552 -0.239 1.00 98.31 107 HIS A CA 1
ATOM 870 C C . HIS A 1 107 ? 8.495 1.509 -0.488 1.00 98.31 107 HIS A C 1
ATOM 872 O O . HIS A 1 107 ? 9.197 1.838 0.473 1.00 98.31 107 HIS A O 1
ATOM 878 N N . PRO A 1 108 ? 8.680 2.062 -1.705 1.00 98.00 108 PRO A N 1
ATOM 879 C CA . PRO A 1 108 ? 9.847 2.885 -2.039 1.00 98.00 108 PRO A CA 1
ATOM 880 C C . PRO A 1 108 ? 10.047 4.075 -1.092 1.00 98.00 108 PRO A C 1
ATOM 882 O O . PRO A 1 108 ? 11.157 4.351 -0.666 1.00 98.00 108 PRO A O 1
ATOM 885 N N . ILE A 1 109 ? 8.972 4.763 -0.704 1.00 97.81 109 ILE A N 1
ATOM 886 C CA . ILE A 1 109 ? 9.039 5.904 0.227 1.00 97.81 109 ILE A CA 1
ATOM 887 C C . ILE A 1 109 ? 8.764 5.506 1.680 1.00 97.81 109 ILE A C 1
ATOM 889 O O . ILE A 1 109 ? 9.418 6.011 2.590 1.00 97.81 109 ILE A O 1
ATOM 893 N N . TYR A 1 110 ? 7.778 4.637 1.920 1.00 97.88 110 TYR A N 1
ATOM 894 C CA . TYR A 1 110 ? 7.260 4.339 3.260 1.00 97.88 110 TYR A CA 1
ATOM 895 C C . TYR A 1 110 ? 7.756 3.012 3.846 1.00 97.88 110 TYR A C 1
ATOM 897 O O . TYR A 1 110 ? 7.295 2.614 4.914 1.00 97.88 110 TYR A O 1
ATOM 905 N N . GLY A 1 111 ? 8.734 2.346 3.225 1.00 97.81 111 GLY A N 1
ATOM 906 C CA . GLY A 1 111 ? 9.325 1.116 3.764 1.00 97.81 111 GLY A CA 1
ATOM 907 C C . GLY A 1 111 ? 9.914 1.302 5.169 1.00 97.81 111 GLY A C 1
ATOM 908 O O . GLY A 1 111 ? 9.797 0.422 6.012 1.00 97.81 111 GLY A O 1
ATOM 909 N N . TRP A 1 112 ? 10.439 2.489 5.495 1.00 97.38 112 TRP A N 1
ATOM 910 C CA . TRP A 1 112 ? 10.899 2.823 6.856 1.00 97.38 112 TRP A CA 1
ATOM 911 C C . TRP A 1 112 ? 9.767 2.895 7.903 1.00 97.38 112 TRP A C 1
ATOM 913 O O . TRP A 1 112 ? 10.037 2.902 9.104 1.00 97.38 112 TRP A O 1
ATOM 923 N N . MET A 1 113 ? 8.509 2.950 7.455 1.00 97.56 113 MET A N 1
ATOM 924 C CA . MET A 1 113 ? 7.294 2.878 8.273 1.00 97.56 113 MET A CA 1
ATOM 925 C C . MET A 1 113 ? 6.626 1.494 8.218 1.00 97.56 113 MET A C 1
ATOM 927 O O . MET A 1 113 ? 5.476 1.372 8.635 1.00 97.56 113 MET A O 1
ATOM 931 N N . ASN A 1 114 ? 7.328 0.465 7.731 1.00 98.00 114 ASN A N 1
ATOM 932 C C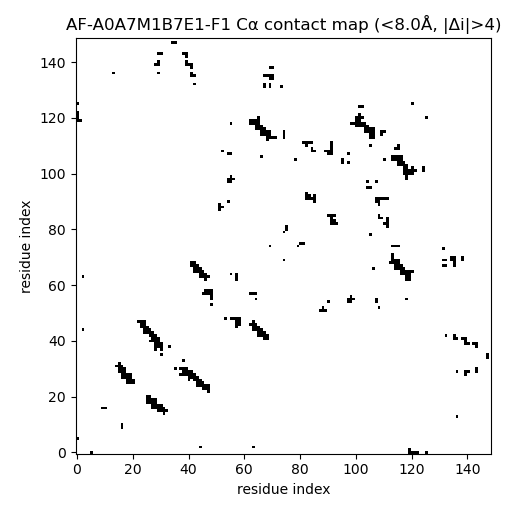A . ASN A 1 114 ? 6.832 -0.905 7.568 1.00 98.00 114 ASN A CA 1
ATOM 933 C C . ASN A 1 114 ? 5.688 -1.042 6.546 1.00 98.00 114 ASN A C 1
ATOM 935 O O . ASN A 1 114 ? 4.753 -1.813 6.747 1.00 98.00 114 ASN A O 1
ATOM 939 N N . TRP A 1 115 ? 5.738 -0.276 5.456 1.00 98.62 115 TRP A N 1
ATOM 940 C CA . TRP A 1 115 ? 4.818 -0.457 4.333 1.00 98.62 115 TRP A CA 1
ATOM 941 C C . TRP A 1 115 ? 5.433 -1.363 3.279 1.00 98.62 115 TRP A C 1
ATOM 943 O O . TRP A 1 115 ? 6.589 -1.162 2.903 1.00 98.62 115 TRP A O 1
ATOM 953 N N . ILE A 1 116 ? 4.643 -2.303 2.774 1.00 98.62 116 ILE A N 1
ATOM 954 C CA . ILE A 1 116 ? 4.979 -3.141 1.620 1.00 98.62 116 ILE A CA 1
ATOM 955 C C . ILE A 1 116 ? 4.177 -2.708 0.403 1.00 98.62 116 ILE A C 1
ATOM 957 O O . ILE A 1 116 ? 3.176 -1.996 0.532 1.00 98.62 116 ILE A O 1
ATOM 961 N N . CYS A 1 117 ? 4.616 -3.134 -0.773 1.00 98.56 117 CYS A N 1
ATOM 962 C CA . CYS A 1 117 ? 3.841 -2.989 -1.988 1.00 98.56 117 CYS A CA 1
ATOM 963 C C . CYS A 1 117 ? 4.113 -4.098 -3.001 1.00 98.56 117 CYS A C 1
ATOM 965 O O . CYS A 1 117 ? 5.170 -4.722 -2.977 1.00 98.56 117 CYS A O 1
ATOM 967 N N . ILE A 1 118 ? 3.164 -4.276 -3.914 1.00 98.75 118 ILE A N 1
ATOM 968 C CA . ILE A 1 118 ? 3.264 -5.136 -5.092 1.00 98.75 118 ILE A CA 1
ATOM 969 C C . ILE A 1 118 ? 2.652 -4.407 -6.288 1.00 98.75 118 ILE A C 1
ATOM 971 O O . ILE A 1 118 ? 1.656 -3.689 -6.147 1.00 98.75 118 ILE A O 1
ATOM 975 N N . LEU A 1 119 ? 3.262 -4.550 -7.461 1.00 98.75 119 LEU A N 1
ATOM 976 C CA . LEU A 1 119 ? 2.743 -3.987 -8.705 1.00 98.75 119 LEU A CA 1
ATOM 977 C C . LEU A 1 119 ? 2.010 -5.082 -9.475 1.00 98.75 119 LEU A C 1
ATOM 979 O O . LEU A 1 119 ? 2.560 -6.161 -9.634 1.00 98.75 119 LEU A O 1
ATOM 983 N N . ASN A 1 120 ? 0.807 -4.816 -9.982 1.00 98.44 120 ASN A N 1
ATOM 984 C CA . ASN A 1 120 ? 0.015 -5.769 -10.777 1.00 98.44 120 ASN A CA 1
ATOM 985 C C . ASN A 1 120 ? -0.021 -7.209 -10.222 1.00 98.44 120 ASN A C 1
ATOM 987 O O . ASN A 1 120 ? 0.317 -8.139 -10.959 1.00 98.44 120 ASN A O 1
ATOM 991 N N . PRO A 1 121 ? -0.438 -7.422 -8.960 1.00 98.38 121 PRO A N 1
ATOM 992 C CA . PRO A 1 121 ? -0.483 -8.762 -8.400 1.00 98.38 121 PRO A CA 1
ATOM 993 C C . PRO A 1 121 ? -1.321 -9.708 -9.271 1.00 98.38 121 PRO A C 1
ATOM 995 O O . PRO A 1 121 ? -2.447 -9.388 -9.698 1.00 98.38 121 PRO A O 1
ATOM 998 N N . THR A 1 122 ? -0.795 -10.903 -9.515 1.00 98.31 122 THR A N 1
ATOM 999 C CA . THR A 1 122 ? -1.594 -12.031 -9.993 1.00 98.31 122 THR A CA 1
ATOM 1000 C C . THR A 1 122 ? -2.588 -12.453 -8.911 1.00 98.31 122 THR A C 1
ATOM 1002 O O . THR A 1 1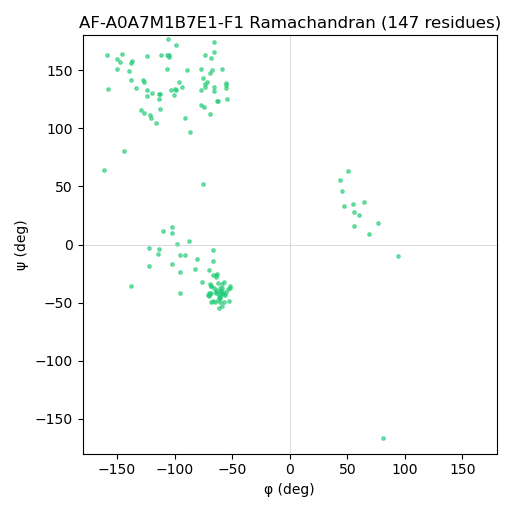22 ? -2.632 -11.890 -7.818 1.00 98.31 122 THR A O 1
ATOM 1005 N N . LYS A 1 123 ? -3.486 -13.392 -9.226 1.00 97.81 123 LYS A N 1
ATOM 1006 C CA . LYS A 1 123 ? -4.410 -13.906 -8.208 1.00 97.81 123 LYS A CA 1
ATOM 1007 C C . LYS A 1 123 ? -3.649 -14.637 -7.095 1.00 97.81 123 LYS A C 1
ATOM 1009 O O . LYS A 1 123 ? -3.968 -14.425 -5.938 1.00 97.81 123 LYS A O 1
ATOM 1014 N N . GLU A 1 124 ? -2.640 -15.42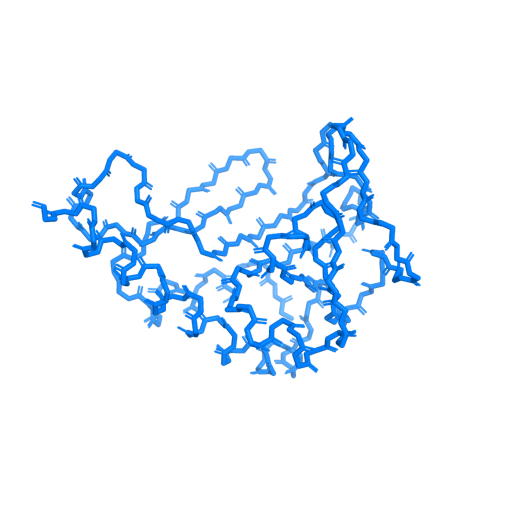1 -7.462 1.00 98.12 124 GLU A N 1
ATOM 1015 C CA . GLU A 1 124 ? -1.782 -16.164 -6.534 1.00 98.12 124 GLU A CA 1
ATOM 1016 C C . GLU A 1 124 ? -1.034 -15.215 -5.593 1.00 98.12 124 GLU A C 1
ATOM 1018 O O . GLU A 1 124 ? -1.255 -15.260 -4.389 1.00 98.12 124 GLU A O 1
ATOM 1023 N N . SER A 1 125 ? -0.299 -14.238 -6.133 1.00 98.19 125 SER A N 1
ATOM 1024 C CA . SER A 1 125 ? 0.396 -13.248 -5.302 1.00 98.19 125 SER A CA 1
ATOM 1025 C C . SER A 1 125 ? -0.553 -12.371 -4.485 1.00 98.19 125 SER A C 1
ATOM 1027 O O . SER A 1 125 ? -0.177 -11.857 -3.435 1.00 98.19 125 SER A O 1
ATOM 1029 N N . PHE A 1 126 ? -1.787 -12.154 -4.956 1.00 98.44 126 PHE A N 1
ATOM 1030 C CA . PHE A 1 126 ? -2.802 -11.483 -4.151 1.00 98.44 126 PHE A CA 1
ATOM 1031 C C . PHE A 1 126 ? -3.275 -12.354 -2.985 1.00 98.44 126 PHE A C 1
ATOM 1033 O O . PHE A 1 126 ? -3.437 -11.836 -1.883 1.00 98.44 126 PHE A O 1
ATOM 1040 N N . ASP A 1 127 ? -3.484 -13.650 -3.217 1.00 97.56 127 ASP A N 1
ATOM 1041 C CA . ASP A 1 127 ? -3.829 -14.607 -2.169 1.00 97.56 127 ASP A CA 1
ATOM 1042 C C . ASP A 1 127 ? -2.712 -14.672 -1.107 1.00 97.56 127 ASP A C 1
ATOM 1044 O O . ASP A 1 127 ? -3.021 -14.615 0.083 1.00 97.56 127 ASP A O 1
ATOM 1048 N N . ASP A 1 128 ? -1.438 -14.627 -1.515 1.00 95.31 128 ASP A N 1
ATOM 1049 C CA . ASP A 1 128 ? -0.273 -14.609 -0.612 1.00 95.31 128 ASP A CA 1
ATOM 1050 C C . ASP A 1 128 ? -0.183 -13.361 0.284 1.00 95.31 128 ASP A C 1
ATOM 1052 O O . ASP A 1 128 ? 0.413 -13.405 1.361 1.00 95.31 128 ASP A O 1
ATOM 1056 N N . ILE A 1 129 ? -0.758 -12.226 -0.133 1.00 96.75 129 ILE A N 1
ATOM 1057 C CA . ILE A 1 129 ? -0.742 -10.988 0.668 1.00 96.75 129 ILE A CA 1
ATOM 1058 C C . ILE A 1 129 ? -2.019 -10.748 1.473 1.00 96.75 129 ILE A C 1
ATOM 1060 O O . ILE A 1 129 ? -2.098 -9.732 2.172 1.00 96.75 129 ILE A O 1
ATOM 1064 N N . LYS A 1 130 ? -3.012 -11.644 1.404 1.00 97.69 130 LYS A N 1
ATOM 1065 C CA . LYS A 1 130 ? -4.255 -11.504 2.181 1.00 97.69 130 LYS A CA 1
ATOM 1066 C C . LYS A 1 130 ? -3.990 -11.471 3.679 1.00 97.69 130 LYS A C 1
ATOM 1068 O O . LYS A 1 130 ? -4.512 -10.585 4.344 1.00 97.69 130 LYS A O 1
ATOM 1073 N N . ASP A 1 131 ? -3.093 -12.317 4.175 1.00 97.75 131 ASP A N 1
ATOM 1074 C CA . ASP A 1 131 ? -2.726 -12.335 5.595 1.00 97.75 131 ASP A CA 1
ATOM 1075 C C . ASP A 1 131 ? -2.137 -10.987 6.053 1.00 97.75 131 ASP A C 1
ATOM 1077 O O . ASP A 1 131 ? -2.441 -10.495 7.141 1.00 97.75 131 ASP A O 1
ATOM 1081 N N . PHE A 1 132 ? -1.343 -10.327 5.201 1.00 98.56 132 PHE A N 1
ATOM 1082 C CA . PHE A 1 132 ? -0.825 -8.983 5.478 1.00 98.56 132 PHE A CA 1
ATOM 1083 C C . PHE A 1 132 ? -1.918 -7.914 5.440 1.00 98.56 132 PH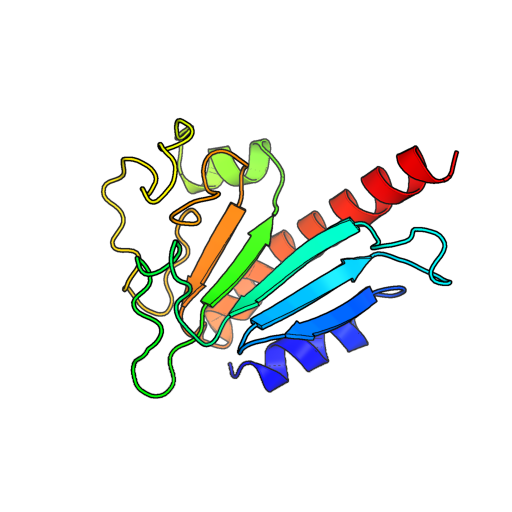E A C 1
ATOM 1085 O O . PHE A 1 132 ? -1.849 -6.925 6.174 1.00 98.56 132 PHE A O 1
ATOM 1092 N N . LEU A 1 133 ? -2.917 -8.081 4.575 1.00 98.62 133 LEU A N 1
ATOM 1093 C CA . LEU A 1 133 ? -4.054 -7.175 4.480 1.00 98.62 133 LEU A CA 1
ATOM 1094 C C . LEU A 1 133 ? -4.975 -7.302 5.703 1.00 98.62 133 LEU A C 1
ATOM 1096 O O . LEU A 1 133 ? -5.350 -6.275 6.273 1.00 98.62 133 LEU A O 1
ATOM 1100 N N . ASP A 1 134 ? -5.253 -8.528 6.150 1.00 98.75 134 ASP A N 1
ATOM 1101 C CA . ASP A 1 134 ? -5.998 -8.827 7.378 1.00 98.75 134 ASP A CA 1
ATOM 1102 C C . ASP A 1 134 ? -5.275 -8.261 8.608 1.00 98.75 134 ASP A C 1
ATOM 1104 O O . ASP A 1 134 ? -5.875 -7.565 9.434 1.00 98.75 134 ASP A O 1
ATOM 1108 N N . GLU A 1 135 ? -3.956 -8.469 8.692 1.00 98.69 135 GLU A N 1
ATOM 1109 C CA . GLU A 1 135 ? -3.105 -7.866 9.721 1.00 98.69 135 GLU A CA 1
ATOM 1110 C C . GLU A 1 135 ? -3.212 -6.334 9.700 1.00 98.69 135 GLU A C 1
ATOM 1112 O O . GLU A 1 135 ? -3.413 -5.693 10.736 1.00 98.69 135 GLU A O 1
ATOM 1117 N N . SER A 1 136 ? -3.080 -5.725 8.521 1.00 98.81 136 SER A N 1
ATOM 1118 C CA . SER A 1 136 ? -3.131 -4.272 8.356 1.00 98.81 136 SER A CA 1
ATOM 1119 C C . SER A 1 136 ? -4.469 -3.683 8.793 1.00 98.81 136 SER A C 1
ATOM 1121 O O . SER A 1 136 ? -4.500 -2.662 9.491 1.00 98.81 136 SER A O 1
ATOM 1123 N N . TYR A 1 137 ? -5.569 -4.351 8.437 1.00 98.88 137 TYR A N 1
ATOM 1124 C CA . TYR A 1 137 ? -6.907 -4.004 8.892 1.00 98.88 137 TYR A CA 1
ATOM 1125 C C . TYR A 1 137 ? -7.015 -4.101 10.421 1.00 98.88 137 TYR A C 1
ATOM 1127 O O . TYR A 1 137 ? -7.399 -3.121 11.061 1.00 98.88 137 TYR A O 1
ATOM 1135 N N . GLY A 1 138 ? -6.578 -5.208 11.032 1.00 98.75 138 GLY A N 1
ATOM 1136 C CA . GLY A 1 138 ? -6.571 -5.370 12.492 1.00 98.75 138 GLY A CA 1
ATOM 1137 C C . GLY A 1 138 ? -5.781 -4.270 13.213 1.00 98.75 138 GLY A C 1
ATOM 1138 O O . GLY A 1 138 ? -6.270 -3.653 14.163 1.00 98.75 138 GLY A O 1
ATOM 1139 N N . LEU A 1 139 ? -4.601 -3.913 12.696 1.00 98.69 139 LEU A N 1
ATOM 1140 C CA . LEU A 1 139 ? -3.807 -2.789 13.208 1.00 98.69 139 LEU A CA 1
ATOM 1141 C C . LEU A 1 139 ? -4.537 -1.444 13.076 1.00 98.69 139 LEU A C 1
ATOM 1143 O O . LEU A 1 139 ? -4.326 -0.541 13.895 1.00 98.69 139 LEU A O 1
ATOM 1147 N N . ALA A 1 140 ? -5.352 -1.270 12.036 1.00 98.69 140 ALA A N 1
ATOM 1148 C CA . ALA A 1 140 ? -6.161 -0.074 11.843 1.00 98.69 140 ALA A CA 1
ATOM 1149 C C . ALA A 1 140 ? -7.288 0.017 12.877 1.00 98.69 140 ALA A C 1
ATOM 1151 O O . ALA A 1 140 ? -7.477 1.091 13.456 1.00 98.69 140 ALA A O 1
ATOM 1152 N N . VAL A 1 141 ? -7.963 -1.105 13.152 1.00 98.62 141 VAL A N 1
ATOM 1153 C CA . VAL A 1 141 ? -8.992 -1.234 14.195 1.00 98.62 141 VAL A CA 1
ATOM 1154 C C . VAL A 1 141 ? -8.412 -0.887 15.563 1.00 98.62 141 VAL A C 1
ATOM 1156 O O . VAL A 1 141 ? -8.883 0.045 16.212 1.00 98.62 141 VAL A O 1
ATOM 1159 N N . GLU A 1 142 ? -7.303 -1.514 15.961 1.00 98.31 142 GLU A N 1
ATOM 1160 C CA . GLU A 1 142 ? -6.670 -1.231 17.255 1.00 98.31 142 GLU A CA 1
ATOM 1161 C C . GLU A 1 142 ? -6.260 0.241 17.416 1.00 98.31 142 GLU A C 1
ATOM 1163 O O . GLU A 1 142 ? -6.364 0.832 18.496 1.00 98.31 142 GLU A O 1
ATOM 1168 N N . LYS A 1 143 ? -5.728 0.848 16.348 1.00 97.88 143 LYS A N 1
ATOM 1169 C CA . LYS A 1 143 ? -5.349 2.269 16.345 1.00 97.88 143 LYS A CA 1
ATOM 1170 C C . LYS A 1 143 ? -6.572 3.175 16.414 1.00 97.88 143 LYS A C 1
ATOM 1172 O O . LYS A 1 143 ? -6.474 4.247 17.008 1.00 97.88 143 LYS A O 1
ATOM 1177 N N . PHE A 1 144 ? -7.677 2.789 15.786 1.00 98.38 144 PHE A N 1
ATOM 1178 C CA . PHE A 1 144 ? -8.931 3.526 15.838 1.00 98.38 144 PHE A CA 1
ATOM 1179 C C . PHE A 1 144 ? -9.507 3.493 17.253 1.00 98.38 144 PHE A C 1
ATOM 1181 O O . PHE A 1 144 ? -9.758 4.558 17.812 1.00 98.38 144 PHE A O 1
ATOM 1188 N N . ASP A 1 145 ? -9.572 2.315 17.877 1.00 97.31 145 ASP A N 1
ATOM 1189 C CA . ASP A 1 145 ? -10.072 2.129 19.245 1.00 97.31 145 ASP A CA 1
ATOM 1190 C C . ASP A 1 145 ? -9.283 2.941 20.274 1.00 97.31 145 ASP A C 1
ATOM 1192 O O . ASP A 1 145 ? -9.836 3.453 21.244 1.00 97.31 145 ASP A O 1
ATOM 1196 N N . LYS A 1 146 ? -7.974 3.109 20.057 1.00 97.06 146 LYS A 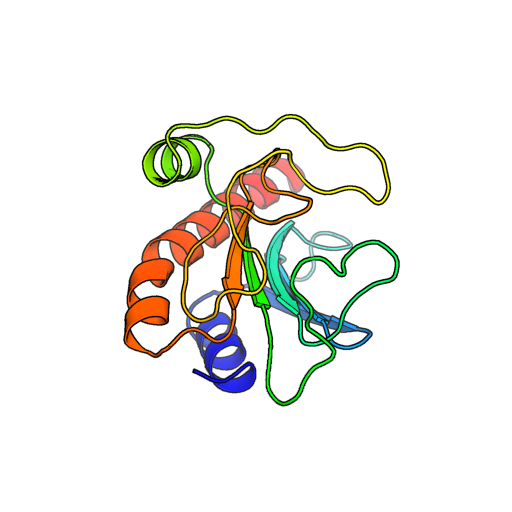N 1
ATOM 1197 C CA . LYS A 1 146 ? -7.122 3.974 20.889 1.00 97.06 146 LYS A CA 1
ATOM 1198 C C . LYS A 1 146 ? -7.403 5.471 20.710 1.00 97.06 146 LYS A C 1
ATOM 1200 O O . LYS A 1 146 ? -7.025 6.238 21.586 1.00 97.06 146 LYS A O 1
ATOM 1205 N N . LYS A 1 147 ? -8.000 5.893 19.590 1.00 95.38 147 LYS A N 1
ATOM 1206 C CA . LYS A 1 147 ? -8.287 7.305 19.261 1.00 95.38 147 LYS A CA 1
ATOM 1207 C C . LYS A 1 147 ? -9.698 7.757 19.624 1.00 95.38 147 LYS A C 1
ATOM 1209 O O . LYS A 1 147 ? -9.913 8.959 19.725 1.00 95.38 147 LYS A O 1
ATOM 1214 N N . ILE A 1 148 ? -10.648 6.828 19.718 1.00 93.44 148 ILE A N 1
ATOM 1215 C CA . ILE A 1 148 ? -12.044 7.125 20.080 1.00 93.44 148 ILE A CA 1
ATOM 1216 C C . ILE A 1 148 ? -12.312 7.036 21.589 1.00 93.44 148 ILE A C 1
ATOM 1218 O O . ILE A 1 148 ? -13.402 7.393 22.028 1.00 93.44 148 ILE A O 1
ATOM 1222 N N . LYS A 1 149 ? -11.340 6.537 22.358 1.00 78.75 149 LYS A N 1
ATOM 1223 C CA . LYS A 1 149 ? -11.302 6.644 23.821 1.00 78.75 149 LYS A CA 1
ATOM 1224 C C . LYS A 1 149 ? -10.922 8.059 24.232 1.00 78.75 149 LYS A C 1
ATOM 1226 O O . LYS A 1 149 ? -11.521 8.538 25.216 1.00 78.75 149 LYS A O 1
#

Mean predicted aligned error: 2.63 Å

Solvent-accessible surface area (backbone atoms only — not comparable to full-atom values): 8170 Å² total; per-residue (Å²): 89,51,76,65,59,54,52,50,51,49,64,76,75,39,82,44,57,46,77,48,75,55,93,54,30,39,40,34,14,40,32,55,94,59,78,41,101,76,43,24,75,27,40,36,42,35,47,44,53,46,99,64,48,53,73,48,59,22,84,46,92,93,37,32,38,42,34,39,40,41,54,66,64,61,40,33,70,75,63,75,57,82,48,61,78,45,61,94,69,45,52,44,87,69,91,72,67,62,62,48,68,59,41,86,40,66,24,58,64,45,28,49,72,28,20,34,28,28,22,54,33,42,62,65,59,44,60,72,43,44,65,51,49,54,49,9,48,52,56,19,51,57,54,40,60,67,68,77,107